Protein AF-A0A1C6BRC9-F1 (afdb_monomer)

Mean predicted aligned error: 6.66 Å

Sequence (68 aa):
MIKEYGIKDWNSFIQTINGLTWSLARELGPSNIRVNAVAPGITKTDMVAALPEQVIAPLIKMIPLKLF

Radius of gyration: 16.16 Å; Cα contacts (8 Å, |Δi|>4): 35; chains: 1; bounding box: 34×27×40 Å

Structure (mmCIF, N/CA/C/O backbone):
data_AF-A0A1C6BRC9-F1
#
_entry.id   AF-A0A1C6BRC9-F1
#
loop_
_atom_site.group_PDB
_atom_site.id
_atom_site.type_symbol
_atom_site.label_atom_id
_atom_site.label_alt_id
_atom_site.label_comp_id
_atom_site.label_asym_id
_atom_site.label_entity_id
_atom_site.label_seq_id
_atom_site.pdbx_PDB_ins_code
_atom_site.Cartn_x
_atom_site.Cartn_y
_atom_site.Cartn_z
_atom_site.occupancy
_atom_site.B_iso_or_equiv
_atom_site.auth_seq_id
_atom_site.auth_comp_id
_atom_site.auth_asym_id
_atom_site.auth_atom_id
_atom_site.pdbx_PDB_model_num
ATOM 1 N N . MET A 1 1 ? 15.159 7.981 -12.734 1.00 43.81 1 MET A N 1
ATOM 2 C CA . MET A 1 1 ? 14.711 7.272 -13.950 1.00 43.81 1 MET A CA 1
ATOM 3 C C . MET A 1 1 ? 13.260 7.560 -14.328 1.00 43.81 1 MET A C 1
ATOM 5 O O . MET A 1 1 ? 13.061 7.941 -15.461 1.00 43.81 1 MET A O 1
ATOM 9 N N . ILE A 1 2 ? 12.258 7.483 -13.437 1.00 51.03 2 ILE A N 1
ATOM 10 C CA . ILE A 1 2 ? 10.849 7.792 -13.813 1.00 51.03 2 ILE A CA 1
ATOM 11 C C . ILE A 1 2 ? 10.507 9.305 -13.723 1.00 51.03 2 ILE A C 1
ATOM 13 O O . ILE A 1 2 ? 9.538 9.775 -14.309 1.00 51.03 2 ILE A O 1
ATOM 17 N N . LYS A 1 3 ? 11.351 10.105 -13.052 1.00 48.38 3 LYS A N 1
ATOM 18 C CA . LYS A 1 3 ? 11.160 11.559 -12.874 1.00 48.38 3 LYS A CA 1
ATOM 19 C C . LYS A 1 3 ? 11.068 12.364 -14.184 1.00 48.38 3 LYS A C 1
ATOM 21 O O . LYS A 1 3 ? 10.400 13.391 -14.195 1.00 48.38 3 LYS A O 1
ATOM 26 N N . GLU A 1 4 ? 11.698 11.905 -15.270 1.00 51.59 4 GLU A N 1
ATOM 27 C CA . GLU A 1 4 ? 11.652 12.570 -16.589 1.00 51.59 4 GLU A CA 1
ATOM 28 C C . GLU A 1 4 ? 10.297 12.431 -17.302 1.00 51.59 4 GLU A C 1
ATOM 30 O O . GLU A 1 4 ? 9.961 13.270 -18.128 1.00 51.59 4 GLU A O 1
ATOM 35 N N . TYR A 1 5 ? 9.472 11.447 -16.929 1.00 57.62 5 TYR A N 1
ATOM 36 C CA . TYR A 1 5 ? 8.158 11.190 -17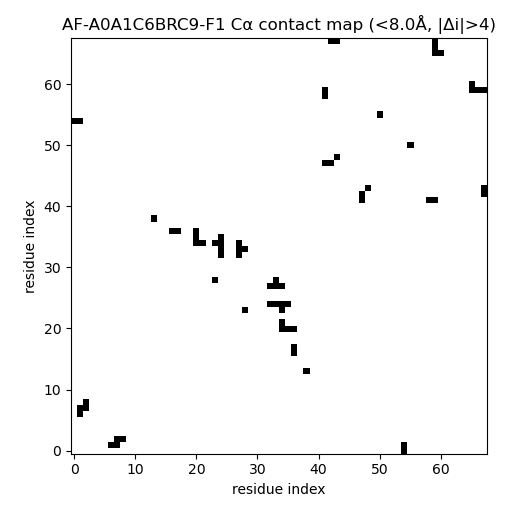.536 1.00 57.62 5 TYR A CA 1
ATOM 37 C C . TYR A 1 5 ? 6.991 11.833 -16.757 1.00 57.62 5 TYR A C 1
ATOM 39 O O . TYR A 1 5 ? 5.848 11.398 -16.856 1.00 57.62 5 TYR A O 1
ATOM 47 N N . GLY A 1 6 ? 7.260 12.863 -15.945 1.00 52.66 6 GLY A N 1
ATOM 48 C CA . GLY A 1 6 ? 6.227 13.642 -15.245 1.00 52.66 6 GLY A CA 1
ATOM 49 C C . GLY A 1 6 ? 5.774 13.092 -13.886 1.00 52.66 6 GLY A C 1
ATOM 50 O O . GLY A 1 6 ? 5.070 13.790 -13.158 1.00 52.66 6 GLY A O 1
ATOM 51 N N . ILE A 1 7 ? 6.231 11.907 -13.471 1.00 56.22 7 ILE A N 1
ATOM 52 C CA . ILE A 1 7 ? 5.996 11.382 -12.115 1.00 56.22 7 ILE A CA 1
ATOM 53 C C . ILE A 1 7 ? 7.055 11.983 -11.186 1.00 56.22 7 ILE A C 1
ATOM 55 O O . ILE A 1 7 ? 8.115 11.400 -10.943 1.00 56.22 7 ILE A O 1
ATOM 59 N N . LYS A 1 8 ? 6.796 13.206 -10.718 1.00 55.16 8 LYS A N 1
ATOM 60 C CA . LYS A 1 8 ? 7.787 13.980 -9.961 1.00 55.16 8 LYS A CA 1
ATOM 61 C C . LYS A 1 8 ? 8.027 13.436 -8.547 1.00 55.16 8 LYS A C 1
ATOM 63 O O . LYS A 1 8 ? 9.178 13.467 -8.129 1.00 55.16 8 LYS A O 1
ATOM 68 N N . ASP A 1 9 ? 7.031 12.810 -7.902 1.00 64.88 9 ASP A N 1
ATOM 69 C CA . ASP A 1 9 ? 7.158 12.254 -6.539 1.00 64.88 9 ASP A CA 1
ATOM 70 C C . ASP A 1 9 ? 6.238 11.045 -6.246 1.00 64.88 9 ASP A C 1
ATOM 72 O O . ASP A 1 9 ? 5.334 11.102 -5.415 1.00 64.88 9 ASP A O 1
ATOM 76 N N . TRP A 1 10 ? 6.498 9.897 -6.882 1.00 69.81 10 TRP A N 1
ATOM 77 C CA . TRP A 1 10 ? 5.775 8.629 -6.634 1.00 69.81 10 TRP A CA 1
ATOM 78 C C . TRP A 1 10 ? 5.718 8.231 -5.146 1.00 69.81 10 TRP A C 1
ATOM 80 O O . TRP A 1 10 ? 4.680 7.824 -4.626 1.00 69.81 10 TRP A O 1
ATOM 90 N N . ASN A 1 11 ? 6.836 8.402 -4.435 1.00 75.56 11 ASN A N 1
ATOM 91 C CA . ASN A 1 11 ? 6.953 8.022 -3.027 1.00 75.56 11 ASN A CA 1
ATOM 92 C C . ASN A 1 11 ? 6.113 8.905 -2.098 1.00 75.56 11 ASN A C 1
ATOM 94 O O . ASN A 1 11 ? 5.697 8.433 -1.042 1.00 75.56 11 ASN A O 1
ATOM 98 N N . SER A 1 12 ? 5.873 10.166 -2.472 1.00 82.62 12 SER A N 1
ATOM 99 C CA . SER A 1 12 ? 5.053 11.076 -1.670 1.00 82.62 12 SER A CA 1
ATOM 100 C C . SER A 1 12 ? 3.605 10.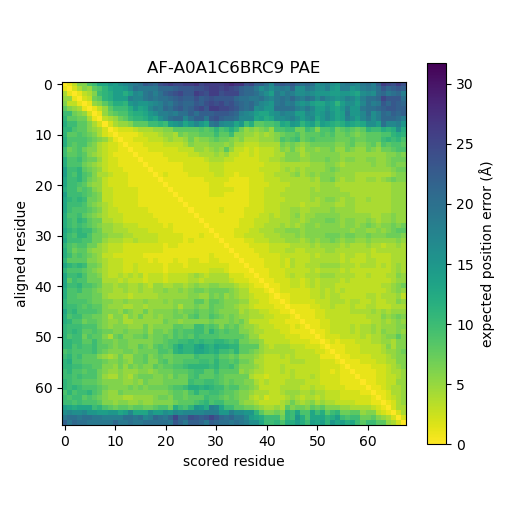591 -1.648 1.00 82.62 12 SER A C 1
ATOM 102 O O . SER A 1 12 ? 3.039 10.413 -0.572 1.00 82.62 12 SER A O 1
ATOM 104 N N . PHE A 1 13 ? 3.055 10.235 -2.813 1.00 83.25 13 PHE A N 1
ATOM 105 C CA . PHE A 1 13 ? 1.689 9.722 -2.918 1.00 83.25 13 PHE A CA 1
ATOM 106 C C . PHE A 1 13 ? 1.472 8.442 -2.107 1.00 83.25 13 PHE A C 1
ATOM 108 O O . PHE A 1 13 ? 0.488 8.346 -1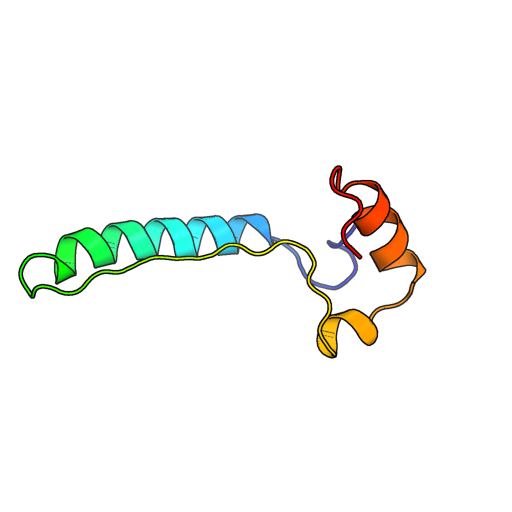.375 1.00 83.25 13 PHE A O 1
ATOM 115 N N . ILE A 1 14 ? 2.406 7.484 -2.175 1.00 86.62 14 ILE A N 1
ATOM 116 C CA . ILE A 1 14 ? 2.311 6.246 -1.384 1.00 86.62 14 ILE A CA 1
ATOM 117 C C . ILE A 1 14 ? 2.259 6.561 0.115 1.00 86.62 14 ILE A C 1
ATOM 119 O O . ILE A 1 14 ? 1.429 6.006 0.835 1.00 86.62 14 ILE A O 1
ATOM 123 N N . GLN A 1 15 ? 3.110 7.471 0.594 1.00 89.31 15 GLN A N 1
ATOM 124 C CA . GLN A 1 15 ? 3.121 7.858 2.005 1.00 89.31 15 GLN A CA 1
ATOM 125 C C . GLN A 1 15 ? 1.822 8.550 2.424 1.00 89.31 15 GLN A C 1
ATOM 127 O O . GLN A 1 15 ? 1.277 8.224 3.480 1.00 89.31 15 GLN A O 1
ATOM 132 N N . THR A 1 16 ? 1.288 9.443 1.589 1.00 94.00 16 THR A N 1
ATOM 133 C CA . THR A 1 16 ? 0.010 10.114 1.850 1.00 94.00 16 THR A CA 1
ATOM 134 C C . THR A 1 16 ? -1.134 9.111 1.981 1.00 94.00 16 THR A C 1
ATOM 136 O O . THR A 1 16 ? -1.881 9.164 2.957 1.00 94.00 16 THR A O 1
ATOM 139 N N . ILE A 1 17 ? -1.251 8.161 1.049 1.00 95.06 17 ILE A N 1
ATOM 140 C CA . ILE A 1 17 ? -2.308 7.139 1.090 1.00 95.06 17 ILE A CA 1
ATOM 141 C C . ILE A 1 17 ? -2.148 6.212 2.300 1.00 95.06 17 ILE A C 1
ATOM 143 O O . ILE A 1 17 ? -3.142 5.868 2.942 1.00 95.06 17 ILE A O 1
ATOM 147 N N . ASN A 1 18 ? -0.920 5.850 2.674 1.00 94.44 18 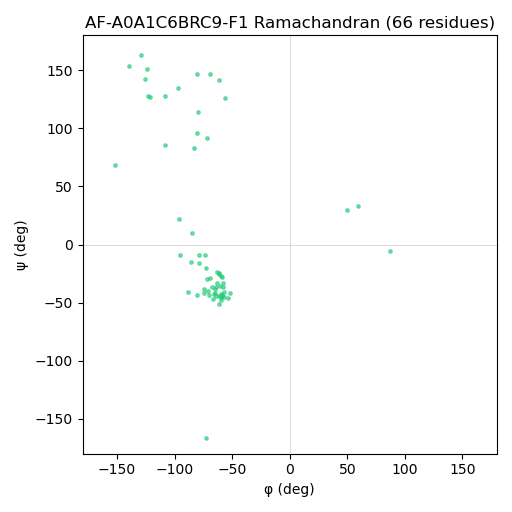ASN A N 1
ATOM 148 C CA . ASN A 1 18 ? -0.678 5.041 3.870 1.00 94.44 18 ASN A CA 1
ATOM 149 C C . ASN A 1 18 ? -1.085 5.778 5.156 1.00 94.44 18 ASN A C 1
ATOM 151 O O . ASN A 1 18 ? -1.764 5.199 6.005 1.00 94.44 18 ASN A O 1
ATOM 155 N N . GLY A 1 19 ? -0.733 7.062 5.280 1.00 96.19 19 GLY A N 1
ATOM 156 C CA . GLY A 1 19 ? -1.155 7.898 6.406 1.00 96.19 19 GLY A CA 1
ATOM 157 C C . GLY A 1 19 ? -2.677 8.040 6.484 1.00 96.19 19 GLY A C 1
ATOM 158 O O . GLY A 1 19 ? -3.264 7.858 7.552 1.00 96.19 19 GLY A O 1
ATOM 159 N N . LEU A 1 20 ? -3.329 8.271 5.340 1.00 97.38 20 LEU A N 1
ATOM 160 C CA . LEU A 1 20 ? -4.789 8.327 5.240 1.00 97.38 20 LEU A CA 1
ATOM 161 C C . LEU A 1 20 ? -5.438 7.007 5.676 1.00 97.38 20 LEU A C 1
ATOM 163 O O . LEU A 1 20 ? -6.384 7.012 6.460 1.00 97.38 20 LEU A O 1
ATOM 167 N N . THR A 1 21 ? -4.895 5.879 5.218 1.00 98.06 21 THR A N 1
ATOM 168 C CA . THR A 1 21 ? -5.375 4.534 5.573 1.00 98.06 21 THR A CA 1
ATOM 169 C C . THR A 1 21 ? -5.354 4.328 7.084 1.00 98.06 21 THR A C 1
ATOM 171 O O . THR A 1 21 ? -6.334 3.853 7.653 1.00 98.06 21 THR A O 1
ATOM 174 N N . TRP A 1 22 ? -4.268 4.731 7.751 1.00 97.44 22 TRP A N 1
ATOM 175 C CA . TRP A 1 22 ? -4.145 4.631 9.206 1.00 97.44 22 TRP A CA 1
ATOM 176 C C . TRP A 1 22 ? -5.137 5.529 9.946 1.00 97.44 22 TRP A C 1
ATOM 178 O O . TRP A 1 22 ? -5.734 5.091 10.930 1.00 97.44 22 TRP A O 1
ATOM 188 N N . SER A 1 23 ? -5.320 6.766 9.478 1.00 98.31 23 SER A N 1
ATOM 189 C CA . SER A 1 23 ? -6.279 7.701 10.073 1.00 98.31 23 SER A CA 1
ATOM 190 C C . SER A 1 23 ? -7.706 7.157 9.984 1.00 98.31 23 SER A C 1
ATOM 192 O O . SER A 1 23 ? -8.385 7.027 11.001 1.00 98.31 23 SER A O 1
ATOM 194 N N . LEU A 1 24 ? -8.127 6.742 8.788 1.00 98.31 24 LEU A N 1
ATOM 195 C CA . LEU A 1 24 ? -9.476 6.231 8.547 1.00 98.31 24 LEU A CA 1
ATOM 196 C C . LEU A 1 24 ? -9.737 4.898 9.250 1.00 98.31 24 LEU A C 1
ATOM 198 O O . LEU A 1 24 ? -10.834 4.682 9.754 1.00 98.31 24 LEU A O 1
ATOM 202 N N . ALA A 1 25 ? -8.744 4.009 9.336 1.00 98.38 25 ALA A N 1
ATOM 203 C CA . ALA A 1 25 ? -8.894 2.760 10.080 1.00 98.38 25 ALA A CA 1
ATOM 204 C C . ALA A 1 25 ? -9.204 3.005 11.568 1.00 98.38 25 ALA A C 1
ATOM 206 O O . ALA A 1 25 ? -9.982 2.261 12.163 1.00 98.38 25 ALA A O 1
ATOM 207 N N . ARG A 1 26 ? -8.620 4.053 12.170 1.00 97.81 26 ARG A N 1
ATOM 208 C CA . ARG A 1 26 ? -8.884 4.434 13.568 1.00 97.81 26 ARG A CA 1
ATOM 209 C C . ARG A 1 26 ? -10.242 5.107 13.740 1.00 97.81 26 ARG A C 1
ATOM 211 O O . ARG A 1 26 ? -10.936 4.812 14.705 1.00 97.81 26 ARG A O 1
ATOM 218 N N . GLU A 1 27 ? -10.612 5.984 12.814 1.00 98.56 27 GLU A N 1
ATOM 219 C CA . GLU A 1 27 ? -11.869 6.738 12.870 1.00 98.56 27 GLU A CA 1
ATOM 220 C C . GLU A 1 27 ? -13.097 5.856 12.605 1.00 98.56 27 GLU A C 1
ATOM 222 O O . GLU A 1 27 ? -14.113 5.982 13.282 1.00 98.56 27 GLU A O 1
ATOM 227 N N . LEU A 1 28 ? -12.995 4.927 11.651 1.00 98.44 28 LEU A N 1
ATOM 228 C CA . LEU A 1 28 ? -14.118 4.098 11.203 1.00 98.44 28 LEU A CA 1
ATOM 229 C C . LEU A 1 28 ? -14.195 2.734 11.906 1.00 98.44 28 LEU A C 1
ATOM 231 O O . LEU A 1 28 ? -15.194 2.023 11.772 1.00 98.44 28 LEU A O 1
ATOM 235 N N . GLY A 1 29 ? -13.169 2.376 12.684 1.00 98.25 29 GLY A N 1
ATOM 236 C CA . GLY A 1 29 ? -13.126 1.146 13.476 1.00 98.25 29 GLY A CA 1
ATOM 237 C C . GLY A 1 29 ? -14.335 0.958 14.409 1.00 98.25 29 GLY A C 1
ATOM 238 O O . GLY A 1 29 ? -14.920 -0.126 14.387 1.00 98.25 29 GLY A O 1
ATOM 239 N N . PRO A 1 30 ? -14.781 1.982 15.169 1.00 98.38 30 PRO A N 1
ATOM 240 C CA . PRO A 1 30 ? -15.985 1.893 16.005 1.00 98.38 30 PRO A CA 1
ATOM 241 C C . PRO A 1 30 ? -17.271 1.591 15.222 1.00 98.38 30 PRO A C 1
ATOM 243 O O . PRO A 1 30 ? -18.183 0.968 15.758 1.00 98.38 30 PRO A O 1
ATOM 246 N N . SER A 1 31 ? -17.323 1.971 13.943 1.00 98.44 31 SER A N 1
ATOM 247 C CA . SER A 1 31 ? -18.429 1.664 13.025 1.00 98.44 31 SER A CA 1
ATOM 248 C C . SER A 1 31 ? -18.298 0.286 12.362 1.00 98.44 31 SER A C 1
ATOM 250 O O . SER A 1 31 ? -19.042 -0.021 11.432 1.00 98.44 31 SER A O 1
ATOM 252 N N . ASN A 1 32 ? -17.353 -0.548 12.812 1.00 97.81 32 ASN A N 1
ATOM 253 C CA . ASN A 1 32 ? -17.046 -1.870 12.260 1.00 97.81 32 ASN A CA 1
ATOM 254 C C . ASN A 1 32 ? -16.619 -1.846 10.775 1.00 97.81 32 ASN A C 1
ATOM 256 O O . ASN A 1 32 ? -16.888 -2.781 10.017 1.00 97.81 32 ASN A O 1
ATOM 260 N N . ILE A 1 33 ? -15.935 -0.780 10.344 1.00 98.25 33 ILE A N 1
ATOM 261 C CA . ILE A 1 33 ? -15.414 -0.637 8.979 1.00 98.25 33 ILE A CA 1
ATOM 262 C C . ILE A 1 33 ? -13.891 -0.787 8.998 1.00 98.25 33 ILE A C 1
ATOM 264 O O . ILE A 1 33 ? -13.185 -0.102 9.736 1.00 98.25 33 ILE A O 1
ATOM 268 N N . ARG A 1 34 ? -13.368 -1.678 8.147 1.00 98.12 34 ARG A N 1
ATOM 269 C CA . ARG A 1 34 ? -11.924 -1.903 7.986 1.00 98.12 34 ARG A CA 1
ATOM 270 C C . ARG A 1 34 ? -11.400 -1.124 6.789 1.00 98.12 34 ARG A C 1
ATOM 272 O O . ARG A 1 34 ? -11.967 -1.221 5.703 1.00 98.12 34 ARG A O 1
ATOM 279 N N . VAL A 1 35 ? -10.268 -0.451 6.959 1.00 98.06 35 VAL A N 1
ATOM 280 C CA . VAL A 1 35 ? -9.590 0.280 5.881 1.00 98.06 35 VAL A CA 1
ATOM 281 C C . VAL A 1 35 ? -8.181 -0.276 5.714 1.00 98.06 35 VAL A C 1
ATOM 283 O O . VAL A 1 35 ? -7.441 -0.392 6.685 1.00 98.06 35 VAL A O 1
ATOM 286 N N . ASN A 1 36 ? -7.831 -0.662 4.487 1.00 97.00 36 ASN A N 1
ATOM 287 C CA . ASN A 1 36 ? -6.524 -1.213 4.127 1.00 97.00 36 ASN A CA 1
ATOM 288 C C . ASN A 1 36 ? -6.087 -0.632 2.780 1.00 97.00 36 ASN A C 1
ATOM 290 O O . ASN A 1 36 ? -6.934 -0.304 1.950 1.00 97.00 36 ASN A O 1
ATOM 294 N N . ALA A 1 37 ? -4.779 -0.564 2.551 1.00 95.31 37 ALA A N 1
ATOM 295 C CA . ALA A 1 37 ? -4.198 -0.147 1.281 1.00 95.31 37 ALA A CA 1
ATOM 296 C C . ALA A 1 37 ? -3.247 -1.218 0.743 1.00 95.31 37 ALA A C 1
ATOM 298 O O . ALA A 1 37 ? -2.624 -1.956 1.506 1.00 95.31 37 ALA A O 1
ATOM 299 N N . VAL A 1 38 ? -3.132 -1.280 -0.583 1.00 92.44 38 VAL A N 1
ATOM 300 C CA . VAL A 1 38 ? -2.206 -2.163 -1.297 1.00 92.44 38 VAL A CA 1
ATOM 301 C C . VAL A 1 38 ? -1.317 -1.293 -2.176 1.00 92.44 38 VAL A C 1
ATOM 303 O O . VAL A 1 38 ? -1.820 -0.484 -2.951 1.00 92.44 38 VAL A O 1
ATOM 306 N N . ALA A 1 39 ? -0.001 -1.465 -2.056 1.00 88.44 39 ALA A N 1
ATOM 307 C CA . ALA A 1 39 ? 0.995 -0.777 -2.872 1.00 88.44 39 ALA A CA 1
ATOM 308 C C . ALA A 1 39 ? 1.629 -1.780 -3.852 1.00 88.44 39 ALA A C 1
ATOM 310 O O . ALA A 1 39 ? 2.644 -2.397 -3.518 1.00 88.44 39 ALA A O 1
ATOM 311 N N . PRO A 1 40 ? 1.017 -2.011 -5.030 1.00 87.81 40 PRO A N 1
ATOM 312 C CA . PRO A 1 40 ? 1.576 -2.928 -6.009 1.00 87.81 40 PRO A CA 1
ATOM 313 C C . PRO A 1 40 ? 2.855 -2.355 -6.627 1.00 87.81 40 PRO A C 1
ATOM 315 O O . PRO A 1 40 ? 2.994 -1.146 -6.826 1.00 87.81 40 PRO A O 1
ATOM 318 N N . GLY A 1 41 ? 3.786 -3.250 -6.958 1.00 82.06 41 GLY A N 1
ATOM 319 C CA . GLY A 1 41 ? 4.903 -2.931 -7.843 1.00 82.06 41 GLY A CA 1
ATOM 320 C C . GLY A 1 41 ? 4.449 -2.792 -9.299 1.00 82.06 41 GLY A C 1
ATOM 321 O O . GLY A 1 41 ? 3.254 -2.741 -9.605 1.00 82.06 41 GLY A O 1
ATOM 322 N N . ILE A 1 42 ? 5.411 -2.775 -10.225 1.00 81.56 42 ILE A N 1
ATOM 323 C CA . ILE A 1 42 ? 5.094 -2.814 -11.656 1.00 81.56 42 ILE A CA 1
ATOM 324 C C . ILE A 1 42 ? 4.252 -4.069 -11.926 1.00 81.56 42 ILE A C 1
ATOM 326 O O . ILE A 1 42 ? 4.634 -5.172 -11.544 1.00 81.56 42 ILE A O 1
ATOM 330 N N . THR A 1 43 ? 3.089 -3.882 -12.545 1.00 85.94 43 THR A N 1
ATOM 331 C CA . THR A 1 43 ? 2.099 -4.938 -12.777 1.00 85.94 43 THR A CA 1
ATOM 332 C C . THR A 1 43 ? 1.773 -4.994 -14.262 1.00 85.94 43 THR A C 1
ATOM 334 O O . THR A 1 43 ? 1.696 -3.956 -14.916 1.00 85.94 43 THR A O 1
ATOM 337 N N . LYS A 1 44 ? 1.571 -6.195 -14.805 1.00 85.31 44 LYS A N 1
ATOM 338 C CA . LYS A 1 44 ? 1.216 -6.393 -16.213 1.00 85.31 44 LYS A CA 1
ATOM 339 C C . LYS A 1 44 ? -0.225 -5.940 -16.473 1.00 85.31 44 LYS A C 1
ATOM 341 O O . LYS A 1 44 ? -1.166 -6.707 -16.301 1.00 85.31 44 LYS A O 1
ATOM 346 N N . THR A 1 45 ? -0.380 -4.681 -16.861 1.00 88.31 45 THR A N 1
ATOM 347 C CA . THR A 1 45 ? -1.652 -4.061 -17.259 1.00 88.31 45 THR A CA 1
ATOM 348 C C . THR A 1 45 ? -1.490 -3.364 -18.607 1.00 88.31 45 THR A C 1
ATOM 350 O O . THR A 1 45 ? -0.364 -3.073 -19.016 1.00 88.31 45 THR A O 1
ATOM 353 N N . ASP A 1 46 ? -2.597 -3.043 -19.277 1.00 90.31 46 ASP A N 1
ATOM 354 C CA . ASP A 1 46 ? -2.574 -2.361 -20.581 1.00 90.31 46 ASP A CA 1
ATOM 355 C C . ASP A 1 46 ? -1.844 -1.009 -20.521 1.00 90.31 46 ASP A C 1
ATOM 357 O O . ASP A 1 46 ? -1.087 -0.659 -21.423 1.00 90.31 46 ASP A O 1
ATOM 361 N N . MET A 1 47 ? -1.992 -0.280 -19.406 1.00 85.62 47 MET A N 1
ATOM 362 C CA . MET A 1 47 ? -1.268 0.971 -19.152 1.00 85.62 47 MET A CA 1
ATOM 363 C C . MET A 1 47 ? 0.250 0.759 -19.150 1.00 85.62 47 MET A C 1
ATOM 365 O O . MET A 1 47 ? 0.989 1.577 -19.692 1.00 85.62 47 MET A O 1
ATOM 369 N N . VAL A 1 48 ? 0.724 -0.327 -18.531 1.00 83.25 48 VAL A N 1
ATOM 370 C CA . VAL A 1 48 ? 2.155 -0.645 -18.489 1.00 83.25 48 VAL A CA 1
ATOM 371 C C . VAL A 1 48 ? 2.625 -1.160 -19.849 1.00 83.25 48 VAL A C 1
ATOM 373 O O . VAL A 1 48 ? 3.695 -0.767 -20.290 1.00 83.25 48 VAL A O 1
ATOM 376 N N . ALA A 1 49 ? 1.823 -1.953 -20.564 1.00 85.69 49 ALA A N 1
ATOM 377 C CA . ALA A 1 49 ? 2.167 -2.440 -21.904 1.00 85.69 49 ALA A CA 1
ATOM 378 C C . ALA A 1 49 ? 2.364 -1.314 -22.940 1.00 85.69 49 ALA A C 1
ATOM 380 O O . ALA A 1 49 ? 3.089 -1.500 -23.914 1.00 85.69 49 ALA A O 1
ATOM 381 N N . ALA A 1 50 ? 1.752 -0.146 -22.723 1.00 86.62 50 ALA A N 1
ATOM 382 C CA . ALA A 1 50 ? 1.913 1.030 -23.575 1.00 86.62 50 ALA A CA 1
ATOM 383 C C . ALA A 1 50 ? 3.226 1.809 -23.336 1.00 86.62 50 ALA A C 1
ATOM 385 O O . ALA A 1 50 ? 3.534 2.731 -24.094 1.00 86.62 50 ALA A O 1
ATOM 386 N N . LEU A 1 51 ? 3.994 1.489 -22.286 1.00 82.38 51 LEU A N 1
ATOM 387 C CA . LEU A 1 51 ? 5.248 2.183 -21.988 1.00 82.38 51 LEU A CA 1
ATOM 388 C C . LEU A 1 51 ? 6.405 1.649 -22.857 1.00 82.38 51 LEU A C 1
ATOM 390 O O . LEU A 1 51 ? 6.469 0.450 -23.129 1.00 82.38 51 LEU A O 1
ATOM 394 N N . PRO A 1 52 ? 7.374 2.503 -23.243 1.00 87.56 52 PRO A N 1
ATOM 395 C CA . PRO A 1 52 ? 8.544 2.064 -23.997 1.00 87.56 52 PRO A CA 1
ATOM 396 C C . PRO A 1 52 ? 9.390 1.035 -23.231 1.00 87.56 52 PRO A C 1
ATOM 398 O O . PRO A 1 52 ? 9.635 1.171 -22.027 1.00 87.56 52 PRO A O 1
ATOM 401 N N . GLU A 1 53 ? 9.912 0.037 -23.946 1.00 84.56 53 GLU A N 1
ATOM 402 C CA . GLU A 1 53 ? 10.698 -1.064 -23.371 1.00 84.56 53 GLU A CA 1
ATOM 403 C C . GLU A 1 53 ? 11.944 -0.573 -22.614 1.00 84.56 53 GLU A C 1
ATOM 405 O O . GLU A 1 53 ? 12.312 -1.125 -21.575 1.00 84.56 53 GLU A O 1
ATOM 410 N N . GLN A 1 54 ? 12.544 0.530 -23.069 1.00 85.62 54 GLN A N 1
ATOM 411 C CA . GLN A 1 54 ? 13.725 1.142 -22.452 1.00 85.62 54 GLN A CA 1
ATOM 412 C C . GLN A 1 54 ? 13.455 1.632 -21.019 1.00 85.62 54 GLN A C 1
ATOM 414 O O . GLN A 1 54 ? 14.387 1.754 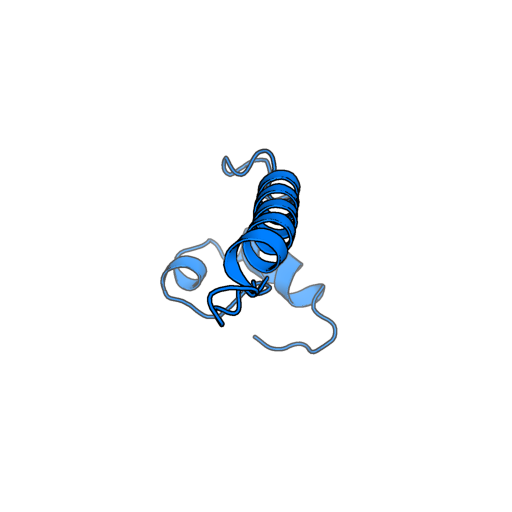-20.223 1.00 85.62 54 GLN A O 1
ATOM 419 N N . VAL A 1 55 ? 12.191 1.905 -20.680 1.00 82.12 55 VAL A N 1
ATOM 420 C CA . VAL A 1 55 ? 11.772 2.336 -19.340 1.00 82.12 55 VAL A CA 1
ATOM 421 C C . VAL A 1 55 ? 11.467 1.133 -18.448 1.00 82.12 55 VAL A C 1
ATOM 423 O O . VAL A 1 55 ? 11.844 1.129 -17.275 1.00 82.12 55 VAL A O 1
ATOM 426 N N . ILE A 1 56 ? 10.809 0.104 -18.989 1.00 82.50 56 ILE A N 1
ATOM 427 C CA . ILE A 1 56 ? 10.339 -1.049 -18.209 1.00 82.50 56 ILE A CA 1
ATOM 428 C C . ILE A 1 56 ? 11.451 -2.067 -17.948 1.00 82.50 56 ILE A C 1
ATOM 430 O O . ILE A 1 56 ? 11.569 -2.561 -16.825 1.00 82.50 56 ILE A O 1
ATOM 434 N N . ALA A 1 57 ? 12.277 -2.389 -18.946 1.00 84.38 57 ALA A N 1
ATOM 435 C CA . ALA A 1 57 ? 13.266 -3.463 -18.833 1.00 84.38 57 ALA A CA 1
ATOM 436 C C . ALA A 1 57 ? 14.250 -3.282 -17.651 1.00 84.38 57 ALA A C 1
ATOM 438 O O . ALA A 1 57 ? 14.501 -4.255 -16.930 1.00 84.38 57 ALA A O 1
ATOM 439 N N . PRO A 1 58 ? 14.759 -2.064 -17.353 1.00 85.69 58 PRO A N 1
ATOM 440 C CA . PRO A 1 58 ? 15.578 -1.827 -16.164 1.00 85.69 58 PRO A CA 1
ATOM 441 C C . PRO A 1 58 ? 14.820 -2.057 -14.850 1.00 85.69 58 PRO A C 1
ATOM 443 O O . PRO A 1 58 ? 15.405 -2.567 -13.897 1.00 85.69 58 PRO A O 1
ATOM 446 N N . LEU A 1 59 ? 13.529 -1.707 -14.799 1.00 82.12 59 LEU A N 1
ATOM 447 C CA . LEU A 1 59 ? 12.688 -1.881 -13.612 1.00 82.12 59 LEU A CA 1
ATOM 448 C C . LEU A 1 59 ? 12.406 -3.363 -13.349 1.00 82.12 59 LEU A C 1
ATOM 450 O O . LEU A 1 59 ? 12.546 -3.806 -12.212 1.00 82.12 59 LEU A O 1
ATOM 454 N N . ILE A 1 60 ? 12.093 -4.143 -14.391 1.00 82.62 60 ILE A N 1
ATOM 455 C CA . ILE A 1 60 ? 11.893 -5.598 -14.278 1.00 82.62 60 ILE A CA 1
ATOM 456 C C . ILE A 1 60 ? 13.157 -6.272 -13.743 1.00 82.62 60 ILE A C 1
ATOM 458 O O . ILE A 1 60 ? 13.082 -7.109 -12.845 1.00 82.62 60 ILE A O 1
ATOM 462 N N . LYS A 1 61 ? 14.333 -5.879 -14.248 1.00 86.38 61 LYS A N 1
ATOM 463 C CA . LYS A 1 61 ? 15.615 -6.458 -13.824 1.00 86.38 61 LYS A CA 1
ATOM 464 C C . LYS A 1 61 ? 15.907 -6.244 -12.333 1.00 86.38 61 LYS A C 1
ATOM 466 O O . LYS A 1 61 ? 16.642 -7.035 -11.747 1.00 86.38 61 LYS A O 1
ATOM 471 N N . MET A 1 62 ? 15.345 -5.199 -11.719 1.00 84.69 62 MET A N 1
ATOM 472 C CA . MET A 1 62 ? 15.477 -4.940 -10.281 1.00 84.69 62 MET A CA 1
ATOM 473 C C . MET A 1 62 ? 14.549 -5.809 -9.420 1.00 84.69 62 MET A C 1
ATOM 475 O O . MET A 1 62 ? 14.774 -5.895 -8.215 1.00 84.69 62 MET A O 1
ATOM 479 N N . ILE A 1 63 ? 13.525 -6.452 -9.995 1.00 87.00 63 ILE A N 1
ATOM 480 C CA .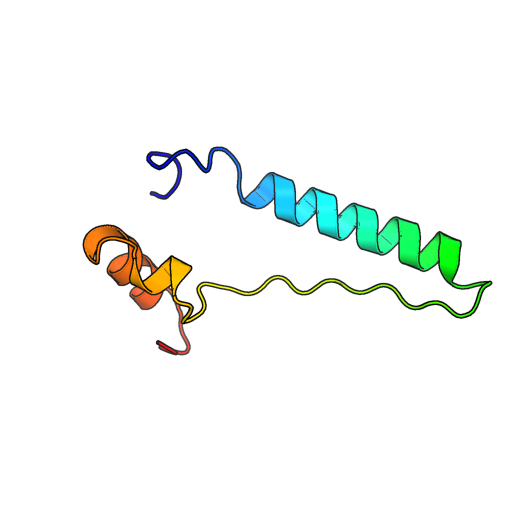 ILE A 1 63 ? 12.569 -7.283 -9.252 1.00 87.00 63 ILE A CA 1
ATOM 481 C C . ILE A 1 63 ? 13.203 -8.658 -8.977 1.00 87.00 63 ILE A C 1
ATOM 483 O O . ILE A 1 63 ? 13.390 -9.439 -9.913 1.00 87.00 63 ILE A O 1
ATOM 487 N N . PRO A 1 64 ? 13.480 -9.027 -7.709 1.00 87.69 64 PRO A N 1
ATOM 488 C CA . PRO A 1 64 ? 14.188 -10.273 -7.394 1.00 87.69 64 PRO A CA 1
ATOM 489 C C . PRO A 1 64 ? 13.430 -11.533 -7.816 1.00 87.69 64 PRO A C 1
ATOM 491 O O . PRO A 1 64 ? 14.034 -12.525 -8.213 1.00 87.69 64 PRO A O 1
ATOM 494 N N . LEU A 1 65 ? 12.097 -11.479 -7.757 1.00 86.44 65 LEU A N 1
ATOM 495 C CA . LEU A 1 65 ? 11.221 -12.591 -8.122 1.00 86.44 65 LEU A CA 1
ATOM 49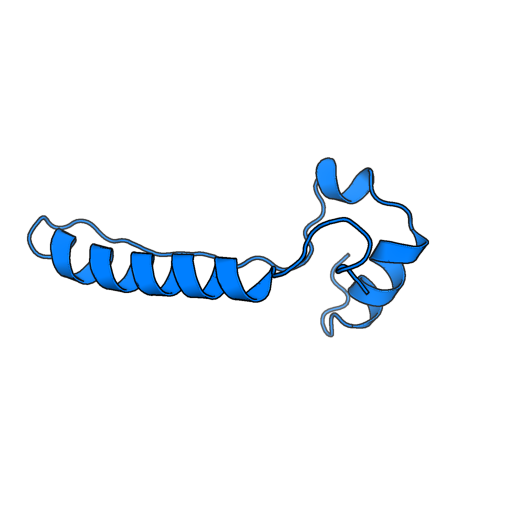6 C C . LEU A 1 65 ? 11.134 -12.814 -9.638 1.00 86.44 65 LEU A C 1
ATOM 498 O O . LEU A 1 65 ? 10.573 -13.824 -10.051 1.00 86.44 65 LEU A O 1
ATOM 502 N N . LYS A 1 66 ? 11.678 -11.899 -10.461 1.00 68.00 66 LYS A N 1
ATOM 503 C CA . LYS A 1 66 ? 11.632 -11.954 -11.93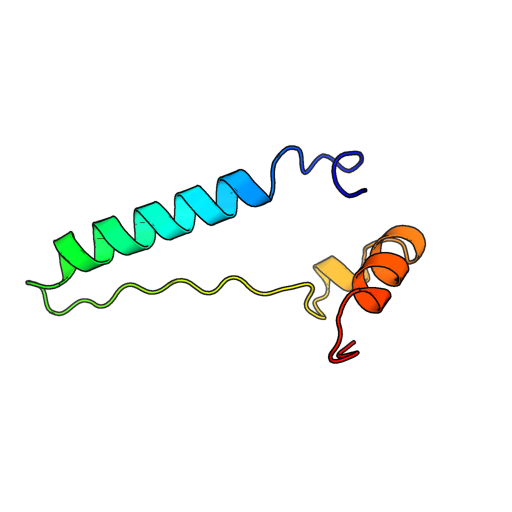5 1.00 68.00 66 LYS A CA 1
ATOM 504 C C . LYS A 1 66 ? 10.222 -12.195 -12.490 1.00 68.00 66 LYS A C 1
ATOM 506 O O . LYS A 1 66 ? 10.057 -12.818 -13.531 1.00 68.00 66 LYS A O 1
ATOM 511 N N . LEU A 1 67 ? 9.204 -11.739 -11.764 1.00 62.19 67 LEU A N 1
ATOM 512 C CA . LEU A 1 67 ? 7.815 -11.864 -12.173 1.00 62.19 67 LEU A CA 1
ATOM 513 C C . LEU A 1 67 ? 7.527 -10.754 -13.177 1.00 62.19 67 LEU A C 1
ATOM 515 O O . LEU A 1 67 ? 7.279 -9.625 -12.758 1.00 62.19 67 LEU A O 1
ATOM 519 N N . PHE A 1 68 ? 7.617 -11.074 -14.468 1.00 60.16 68 PHE A N 1
ATOM 520 C CA . PHE A 1 68 ? 7.104 -10.263 -15.571 1.00 60.16 68 PHE A CA 1
ATOM 521 C C . PHE A 1 68 ? 6.911 -11.097 -16.841 1.00 60.16 68 PHE A C 1
ATOM 523 O O . PHE A 1 68 ? 7.800 -11.929 -17.122 1.00 60.16 68 PHE A O 1
#

pLDDT: mean 83.76, std 14.61, range [43.81, 98.56]

Solvent-accessible surface area (backbone atoms only — not comparable to full-atom values): 4462 Å² total; per-residue (Å²): 129,62,52,85,78,71,51,76,54,68,69,56,56,55,51,53,52,52,54,49,32,54,52,49,28,64,70,33,40,87,75,77,42,86,54,82,85,81,86,78,72,93,59,100,42,74,76,55,71,71,51,62,63,86,66,48,54,65,55,52,73,69,40,90,82,61,82,124

Secondary structure (DSSP, 8-state):
--GGGT---HHHHHHHHHHHH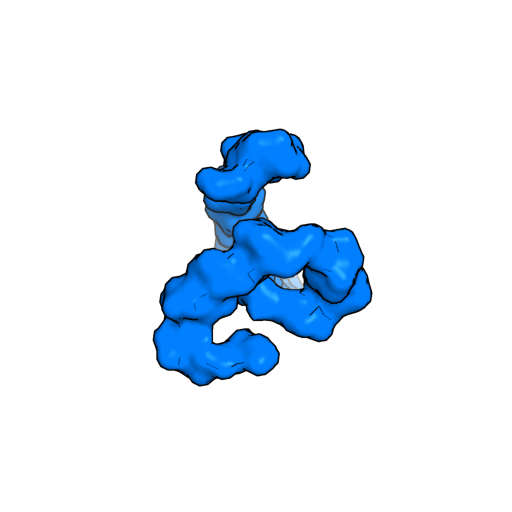HHHHHHHGGGT---------S---HHHHTS-HHHHHHHHHH-TT---

Foldseek 3Di:
DCCVVPPVCPPVVVVVVVVVQVVCCVVCVVVVDHGDDDDDDDDPDPVSVPDDPVVVVVSCVPDPVSPD